Protein AF-A0A7W7P5T3-F1 (afdb_monomer)

Sequence (157 aa):
MTKDEVLAVHPARFEATPANIAIAQGVVQRLWNERQLERDQPVTKDRSGSCKFAALLARALFGGRIAGNSQHVYVKLGRRVIDLNEGQFDVESIGAERAHADLPRFVTNHEHRESLASCMSRVNAWLPVAIAELNEALVPARPRHRKATQPEAAVAP

Nearest PDB structures (foldseek):
  8snb-assembly1_6Q  TM=2.215E-01  e=6.085E+00  Strongylocentrotus purpuratus

pLDDT: mean 91.23, std 14.19, range [47.62, 98.81]

Foldseek 3Di:
DALCQQQDWFAAPDAPDPVLLVLLLVLLLVLLQVVCVVVVHHRDPFNPPCQLLSQVLCCHHHTAHWFFDPQHIFGDDPPDTRGSRPPGPSLVVCPDVRGRDGDSCHCNDDVNVVVSVVSVVSSVVSNVVSVVSSVVVVPPPDPPPDPPDDDDDDDDD

Secondary structure (DSSP, 8-state):
--HHHHHPPBPPSS---HHHHHHHHHHHHHHHHHHHHTTTPPP-SS-TT-HHHHHHHHHHHH-BEEEE-SS-EEEEETTEEE-TTTT-HHHHHH-HHHHT---HHHHTSHHHHHHHHHHHHHHHHHHHHHHHHHHHHHS----------PPPP----

Mean predicted aligned error: 6.8 Å

Radius of gyration: 20.46 Å; Cα contacts (8 Å, |Δi|>4): 212; chains: 1; bounding box: 41×61×63 Å

Structure (mmCIF, N/CA/C/O backbone):
data_AF-A0A7W7P5T3-F1
#
_entry.id   AF-A0A7W7P5T3-F1
#
loop_
_atom_site.group_PDB
_atom_site.id
_atom_site.type_symbol
_atom_site.label_atom_id
_atom_site.label_alt_id
_atom_site.label_comp_id
_atom_site.label_asym_id
_atom_site.label_entity_id
_atom_site.label_seq_id
_atom_site.pdbx_PDB_ins_code
_atom_site.Cartn_x
_atom_site.Cartn_y
_atom_site.Cartn_z
_atom_site.occupancy
_atom_site.B_iso_or_equiv
_atom_site.auth_seq_id
_atom_site.auth_comp_id
_atom_site.auth_asym_id
_atom_site.auth_atom_id
_atom_site.pdbx_PDB_model_num
ATOM 1 N N . MET A 1 1 ? 4.137 -14.490 -6.786 1.00 91.88 1 MET A N 1
ATOM 2 C CA . MET A 1 1 ? 2.864 -14.661 -6.067 1.00 91.88 1 MET A CA 1
ATOM 3 C C . MET A 1 1 ? 1.922 -15.513 -6.900 1.00 91.88 1 MET A C 1
ATOM 5 O O . MET A 1 1 ? 1.871 -15.348 -8.121 1.00 91.88 1 MET A O 1
ATOM 9 N N . THR A 1 2 ? 1.198 -16.436 -6.282 1.00 95.44 2 THR A N 1
ATOM 10 C CA . THR A 1 2 ? 0.153 -17.239 -6.931 1.00 95.44 2 THR A CA 1
ATOM 11 C C . THR A 1 2 ? -1.141 -16.428 -7.071 1.00 95.44 2 THR A C 1
ATOM 13 O O . THR A 1 2 ? -1.261 -15.327 -6.531 1.00 95.44 2 THR A O 1
ATOM 16 N N . LYS A 1 3 ? -2.110 -16.929 -7.849 1.00 94.88 3 LYS A N 1
ATOM 17 C CA . LYS A 1 3 ? -3.437 -16.291 -7.940 1.00 94.88 3 LYS A CA 1
ATOM 18 C C . LYS A 1 3 ? -4.142 -16.312 -6.585 1.00 94.88 3 LYS A C 1
ATOM 20 O O . LYS A 1 3 ? -4.685 -15.290 -6.172 1.00 94.88 3 LYS A O 1
ATOM 25 N N . ASP A 1 4 ? -4.054 -17.440 -5.889 1.00 95.44 4 ASP A N 1
ATOM 26 C CA . ASP A 1 4 ? -4.677 -17.635 -4.583 1.00 95.44 4 ASP A CA 1
ATOM 27 C C . ASP A 1 4 ? -4.081 -16.685 -3.542 1.00 95.44 4 ASP A C 1
ATOM 29 O O . ASP A 1 4 ? -4.826 -16.045 -2.812 1.00 95.44 4 ASP A O 1
ATOM 33 N N . GLU A 1 5 ? -2.760 -16.475 -3.545 1.00 94.75 5 GLU A N 1
ATOM 34 C CA . GLU A 1 5 ? -2.099 -15.505 -2.659 1.00 94.75 5 GLU A CA 1
ATOM 35 C C . GLU A 1 5 ? -2.541 -14.055 -2.893 1.00 94.75 5 GLU A C 1
ATOM 37 O O . GLU A 1 5 ? -2.503 -13.246 -1.968 1.00 94.75 5 GLU A O 1
ATOM 42 N N . VAL A 1 6 ? -2.908 -13.681 -4.123 1.00 94.44 6 VAL A N 1
ATOM 43 C CA . VAL A 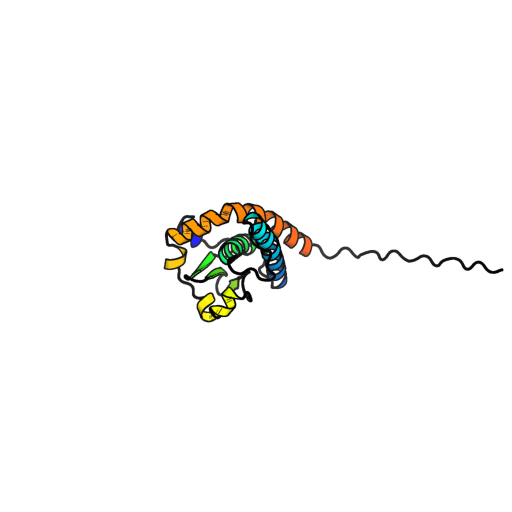1 6 ? -3.398 -12.324 -4.425 1.00 94.44 6 VAL A CA 1
ATOM 44 C C . VAL A 1 6 ? -4.849 -12.156 -3.982 1.00 94.44 6 VAL A C 1
ATOM 46 O O . VAL A 1 6 ? -5.200 -11.119 -3.415 1.00 94.44 6 VAL A O 1
ATOM 49 N N . LEU A 1 7 ? -5.683 -13.170 -4.231 1.00 94.19 7 LEU A N 1
ATOM 50 C CA . LEU A 1 7 ? -7.112 -13.144 -3.914 1.00 94.19 7 LEU A CA 1
ATOM 51 C C . LEU A 1 7 ? -7.417 -13.428 -2.439 1.00 94.19 7 LEU A C 1
ATOM 53 O O . LEU A 1 7 ? -8.500 -13.069 -1.972 1.00 94.19 7 LEU A O 1
ATOM 57 N N . ALA A 1 8 ? -6.483 -14.046 -1.715 1.00 96.56 8 ALA A N 1
ATOM 58 C CA . ALA A 1 8 ? -6.629 -14.360 -0.305 1.00 96.56 8 ALA A CA 1
ATOM 59 C C . ALA A 1 8 ? -6.923 -13.103 0.522 1.00 96.56 8 ALA A C 1
ATOM 61 O O . ALA A 1 8 ? -6.282 -12.058 0.379 1.00 96.56 8 ALA A O 1
ATOM 62 N N . VAL A 1 9 ? -7.893 -13.237 1.425 1.00 97.25 9 VAL A N 1
ATOM 63 C CA . VAL A 1 9 ? -8.170 -12.248 2.464 1.00 97.25 9 VAL A CA 1
ATOM 64 C C . VAL A 1 9 ? -7.281 -12.571 3.657 1.00 97.25 9 VAL A C 1
ATOM 66 O O . VAL A 1 9 ? -7.392 -13.641 4.248 1.00 97.25 9 VAL A O 1
ATOM 69 N N . HIS A 1 10 ? -6.397 -11.643 4.006 1.00 97.56 10 HIS A N 1
ATOM 70 C CA . HIS A 1 10 ? -5.496 -11.783 5.140 1.00 97.56 10 HIS A CA 1
ATOM 71 C C . HIS A 1 10 ? -6.123 -11.195 6.412 1.00 97.56 10 HIS A C 1
ATOM 73 O O . HIS A 1 10 ? -6.860 -10.206 6.331 1.00 97.56 10 HIS A O 1
ATOM 79 N N . PRO A 1 11 ? -5.834 -11.768 7.592 1.00 97.25 11 PRO A N 1
ATOM 80 C CA . PRO A 1 11 ? -6.235 -11.172 8.858 1.00 97.25 11 PRO A CA 1
ATOM 81 C C . PRO A 1 11 ? -5.460 -9.874 9.117 1.00 97.25 11 PRO A C 1
ATOM 83 O O . PRO A 1 11 ? -4.302 -9.731 8.718 1.00 97.25 11 PRO A O 1
ATOM 86 N N . ALA A 1 12 ? -6.105 -8.936 9.805 1.00 97.06 12 ALA A N 1
ATOM 87 C CA . ALA A 1 12 ? -5.480 -7.692 10.230 1.00 97.06 12 ALA A CA 1
ATOM 88 C C . ALA A 1 12 ? -4.545 -7.925 11.426 1.00 97.06 12 ALA A C 1
ATOM 90 O O . ALA A 1 12 ? -4.883 -8.680 12.337 1.00 97.06 12 ALA A O 1
ATOM 91 N N . ARG A 1 13 ? -3.388 -7.253 11.441 1.00 97.62 13 ARG A N 1
ATOM 92 C CA . ARG A 1 13 ? -2.515 -7.150 12.626 1.00 97.62 13 ARG A CA 1
ATOM 93 C C . ARG A 1 13 ? -2.859 -5.924 13.466 1.00 97.62 13 ARG A C 1
ATOM 95 O O . ARG A 1 13 ? -2.774 -5.974 14.685 1.00 97.62 13 ARG A O 1
ATOM 102 N N . PHE A 1 14 ? -3.263 -4.849 12.799 1.00 97.69 14 PHE A N 1
ATOM 103 C CA . PHE A 1 14 ? -3.712 -3.600 13.396 1.00 97.69 14 PHE A CA 1
ATOM 104 C C . PHE A 1 14 ? -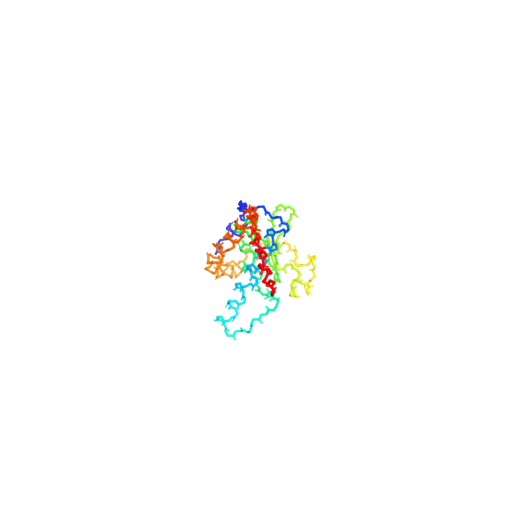5.073 -3.223 12.828 1.00 97.69 14 PHE A C 1
ATOM 106 O O . PHE A 1 14 ? -5.374 -3.500 11.666 1.00 97.69 14 PHE A O 1
ATOM 113 N N . GLU A 1 15 ? -5.889 -2.539 13.624 1.00 97.00 15 GLU A N 1
ATOM 114 C CA . GLU A 1 15 ? -7.092 -1.906 13.099 1.00 97.00 15 GLU A CA 1
ATOM 115 C C . GLU A 1 15 ? -6.705 -0.794 12.114 1.00 97.00 15 GLU A C 1
ATOM 117 O O . GLU A 1 15 ? -5.800 0.003 12.373 1.00 97.00 15 GLU A O 1
ATOM 122 N N . ALA A 1 16 ? -7.408 -0.709 10.987 1.00 96.62 16 ALA A N 1
ATOM 123 C CA . ALA A 1 16 ? -7.223 0.353 10.006 1.00 96.62 16 ALA A CA 1
ATOM 124 C C . ALA A 1 16 ? -7.861 1.671 10.484 1.00 96.62 16 ALA A C 1
ATOM 126 O O . ALA A 1 16 ? -8.770 2.190 9.848 1.00 96.62 16 ALA A O 1
ATOM 127 N N . THR A 1 17 ? -7.468 2.228 11.622 1.00 96.81 17 THR A N 1
ATOM 128 C CA . THR A 1 17 ? -7.954 3.558 12.030 1.00 96.81 17 THR A CA 1
ATOM 129 C C . THR A 1 17 ? -7.307 4.646 11.160 1.00 96.81 17 THR A C 1
ATOM 131 O O . THR A 1 17 ? -6.232 4.411 10.602 1.00 96.81 17 THR A O 1
ATOM 134 N N . PRO A 1 18 ? -7.903 5.848 11.029 1.00 96.44 18 PRO A N 1
ATOM 135 C CA . PRO A 1 18 ? -7.255 6.957 10.324 1.00 96.44 18 PRO A CA 1
ATOM 136 C C . PRO A 1 18 ? -5.850 7.273 10.860 1.00 96.44 18 PRO A C 1
ATOM 138 O O . PRO A 1 18 ? -4.941 7.525 10.077 1.00 96.44 18 PRO A O 1
ATOM 141 N N . ALA A 1 19 ? -5.648 7.181 12.180 1.00 96.94 19 ALA A N 1
ATOM 142 C CA . ALA A 1 19 ? -4.342 7.380 12.808 1.00 96.94 19 ALA A CA 1
ATOM 143 C C . ALA A 1 19 ? -3.320 6.314 12.376 1.00 96.94 19 ALA A C 1
ATOM 145 O O . ALA A 1 19 ? -2.212 6.652 11.966 1.00 96.94 19 ALA A O 1
ATOM 146 N N . ASN A 1 20 ? -3.704 5.034 12.391 1.00 98.00 20 ASN A N 1
ATOM 147 C CA . ASN A 1 20 ? -2.816 3.949 11.969 1.00 98.00 20 ASN A CA 1
ATOM 148 C C . ASN A 1 20 ? -2.503 4.011 10.468 1.00 98.00 20 ASN A C 1
ATOM 150 O O . ASN A 1 20 ? -1.376 3.737 10.057 1.00 98.00 20 ASN A O 1
ATOM 154 N N . ILE A 1 21 ? -3.481 4.405 9.647 1.00 98.25 21 ILE A N 1
ATOM 155 C CA . ILE A 1 21 ? -3.274 4.643 8.215 1.00 98.25 21 ILE A CA 1
ATOM 156 C C . ILE A 1 21 ? -2.276 5.783 8.010 1.00 98.25 21 ILE A C 1
ATOM 158 O O . ILE A 1 21 ? -1.335 5.608 7.243 1.00 98.25 21 ILE A O 1
ATOM 162 N N . ALA A 1 22 ? -2.427 6.904 8.719 1.00 97.69 22 ALA A N 1
ATOM 163 C CA . ALA A 1 22 ? -1.509 8.036 8.611 1.00 97.69 22 ALA A CA 1
ATOM 164 C C . ALA A 1 22 ? -0.069 7.661 9.007 1.00 97.69 22 ALA A C 1
ATOM 166 O O . ALA A 1 22 ? 0.876 8.043 8.317 1.00 97.69 22 ALA A O 1
ATOM 167 N N . ILE A 1 23 ? 0.107 6.852 10.059 1.00 98.25 23 ILE A N 1
ATOM 168 C CA . ILE A 1 23 ? 1.422 6.306 10.440 1.00 98.25 23 ILE A CA 1
ATOM 169 C C . ILE A 1 23 ? 1.992 5.459 9.298 1.00 98.25 23 ILE A C 1
ATOM 171 O O . ILE A 1 23 ? 3.102 5.710 8.833 1.00 98.25 23 ILE A O 1
ATOM 175 N N . ALA A 1 24 ? 1.218 4.502 8.778 1.00 98.44 24 ALA A N 1
ATOM 176 C CA . ALA A 1 24 ? 1.668 3.650 7.681 1.00 98.44 24 ALA A CA 1
ATOM 177 C C . ALA A 1 24 ? 1.987 4.448 6.400 1.00 98.44 24 ALA A C 1
ATOM 179 O O . ALA A 1 24 ? 2.949 4.125 5.707 1.00 98.44 24 ALA A O 1
ATOM 180 N N . GLN A 1 25 ? 1.235 5.510 6.096 1.00 98.38 25 GLN A N 1
ATOM 181 C CA . GLN A 1 25 ? 1.533 6.434 4.996 1.00 98.38 25 GLN A CA 1
ATOM 182 C C . GLN A 1 25 ? 2.868 7.159 5.210 1.00 98.38 25 GLN A C 1
ATOM 184 O O . GLN A 1 25 ? 3.664 7.244 4.274 1.00 98.38 25 GLN A O 1
ATOM 189 N N . GLY A 1 26 ? 3.144 7.629 6.431 1.00 97.69 26 GLY A N 1
ATOM 190 C CA . GLY A 1 26 ? 4.430 8.227 6.797 1.00 97.69 26 GLY A CA 1
ATOM 191 C C . GLY A 1 26 ? 5.598 7.253 6.627 1.00 97.69 26 GLY A C 1
ATOM 192 O O . GLY A 1 26 ? 6.619 7.606 6.030 1.00 97.69 26 GLY A O 1
ATOM 193 N N . VAL A 1 27 ? 5.414 5.999 7.053 1.00 98.19 27 VAL A N 1
ATOM 194 C CA . VAL A 1 27 ? 6.392 4.921 6.850 1.00 98.19 27 VAL A CA 1
ATOM 195 C C . VAL A 1 27 ? 6.647 4.687 5.361 1.00 98.19 27 VAL A C 1
ATOM 197 O O . VAL A 1 27 ? 7.801 4.691 4.933 1.00 98.19 27 VAL A O 1
ATOM 200 N N . VAL A 1 28 ? 5.593 4.531 4.548 1.00 98.25 28 VAL A N 1
ATOM 201 C CA . VAL A 1 28 ? 5.733 4.353 3.092 1.00 98.25 28 VAL A CA 1
ATOM 202 C C . VAL A 1 28 ? 6.457 5.543 2.473 1.00 98.25 28 VAL A C 1
ATOM 204 O O . VAL A 1 28 ? 7.360 5.329 1.677 1.00 98.25 28 VAL A O 1
ATOM 207 N N . GLN A 1 29 ? 6.119 6.781 2.844 1.00 97.88 29 GLN A N 1
ATOM 208 C CA . GLN A 1 29 ? 6.775 7.974 2.302 1.00 97.88 29 GLN A CA 1
ATOM 209 C C . GLN A 1 29 ? 8.285 7.963 2.562 1.00 97.88 29 GLN A C 1
ATOM 211 O O . GLN A 1 29 ? 9.079 8.196 1.648 1.00 97.88 29 GLN A O 1
ATOM 216 N N . ARG A 1 30 ? 8.684 7.689 3.808 1.00 97.75 30 ARG A N 1
ATOM 217 C CA . ARG A 1 30 ? 10.093 7.658 4.205 1.00 97.75 30 ARG A CA 1
ATOM 218 C C . ARG A 1 30 ? 10.851 6.548 3.480 1.00 97.75 30 ARG A C 1
ATOM 220 O O . ARG A 1 30 ? 11.859 6.819 2.835 1.00 97.75 30 ARG A O 1
ATOM 227 N N . LEU A 1 31 ? 10.331 5.323 3.522 1.00 98.12 31 LEU A N 1
ATOM 228 C CA . LEU A 1 31 ? 10.995 4.157 2.938 1.00 98.12 31 LEU A CA 1
ATOM 229 C C . LEU A 1 31 ? 10.957 4.158 1.401 1.00 98.12 31 LEU A C 1
ATOM 231 O O . LEU A 1 31 ? 11.861 3.632 0.750 1.00 98.12 31 LEU A O 1
ATOM 235 N N . TRP A 1 32 ? 9.949 4.788 0.795 1.00 97.75 32 TRP A N 1
ATOM 236 C CA . TRP A 1 32 ? 9.925 5.034 -0.644 1.00 97.75 32 TRP A CA 1
ATOM 237 C C . TRP A 1 32 ? 11.024 6.006 -1.055 1.00 97.75 32 TRP A C 1
ATOM 239 O O . TRP A 1 32 ? 11.745 5.721 -2.004 1.00 97.75 32 TRP A O 1
ATOM 249 N N . ASN A 1 33 ? 11.228 7.092 -0.309 1.00 97.62 33 ASN A N 1
ATOM 250 C CA . ASN A 1 33 ? 12.329 8.020 -0.567 1.00 97.62 33 ASN A CA 1
ATOM 251 C C . ASN A 1 33 ? 13.704 7.351 -0.426 1.00 97.62 33 ASN A C 1
ATOM 253 O O . ASN A 1 33 ? 14.574 7.582 -1.264 1.00 97.62 33 ASN A O 1
ATOM 257 N N . GLU A 1 34 ? 13.888 6.463 0.553 1.00 97.25 34 GLU A N 1
ATOM 258 C CA . GLU A 1 34 ? 15.095 5.625 0.637 1.00 97.25 34 GLU A CA 1
ATOM 259 C C . GLU A 1 34 ? 15.262 4.774 -0.635 1.00 97.25 34 GLU A C 1
ATOM 261 O O . GLU A 1 34 ? 16.337 4.737 -1.234 1.00 97.25 34 GLU A O 1
ATOM 266 N N . ARG A 1 35 ? 14.178 4.158 -1.125 1.00 95.88 35 ARG A N 1
ATOM 267 C CA . ARG A 1 35 ? 14.204 3.364 -2.361 1.00 95.88 35 ARG A CA 1
ATOM 268 C C . ARG A 1 35 ? 14.487 4.195 -3.616 1.00 95.88 35 ARG A C 1
ATOM 270 O O . ARG A 1 35 ? 15.087 3.671 -4.553 1.00 95.88 35 ARG A O 1
ATOM 277 N N . GLN A 1 36 ? 14.048 5.448 -3.660 1.00 96.38 36 GLN A N 1
ATOM 278 C CA . GLN A 1 36 ? 14.354 6.363 -4.758 1.00 96.38 36 GLN A CA 1
ATOM 279 C C . GLN A 1 36 ? 15.855 6.659 -4.805 1.00 96.38 36 GLN A C 1
ATOM 281 O O . GLN A 1 36 ? 16.463 6.519 -5.865 1.00 96.38 36 GLN A O 1
ATOM 286 N N . LEU A 1 37 ? 16.470 6.937 -3.653 1.00 96.94 37 LEU A N 1
ATOM 287 C CA . LEU A 1 37 ? 17.913 7.166 -3.553 1.00 96.94 37 LEU A CA 1
ATOM 288 C C . LEU A 1 37 ? 18.734 5.946 -3.991 1.00 96.94 37 LEU A C 1
ATOM 290 O O . LEU A 1 37 ? 19.696 6.097 -4.732 1.00 96.94 37 LEU A O 1
ATOM 294 N N . GLU A 1 38 ? 18.321 4.729 -3.626 1.00 96.00 38 GLU A N 1
ATOM 295 C CA . GLU A 1 38 ? 18.962 3.486 -4.100 1.00 96.00 38 GLU A CA 1
ATOM 296 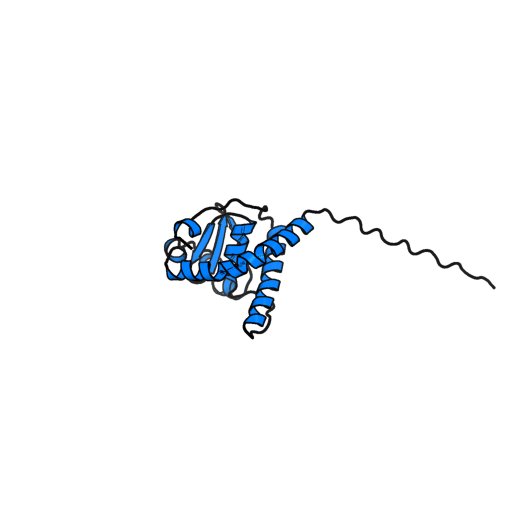C C . GLU A 1 38 ? 18.911 3.287 -5.627 1.00 96.00 38 GLU A C 1
ATOM 298 O O . GLU A 1 38 ? 19.557 2.384 -6.157 1.00 96.00 38 GLU A O 1
ATOM 303 N N . ARG A 1 39 ? 18.063 4.045 -6.327 1.00 94.44 39 ARG A N 1
ATOM 304 C CA . ARG A 1 39 ? 17.879 3.996 -7.784 1.00 94.44 39 ARG A CA 1
ATOM 305 C C . ARG A 1 39 ? 18.439 5.242 -8.469 1.00 94.44 39 ARG A C 1
ATOM 307 O O . ARG A 1 39 ? 18.063 5.501 -9.611 1.00 94.44 39 ARG A O 1
ATOM 314 N N . ASP A 1 40 ? 19.240 6.028 -7.751 1.00 97.00 40 ASP A N 1
ATOM 315 C CA . ASP A 1 40 ? 19.768 7.318 -8.198 1.00 97.00 40 ASP A CA 1
ATOM 316 C C . ASP A 1 40 ? 18.658 8.299 -8.625 1.00 97.00 40 ASP A C 1
ATOM 318 O O . ASP A 1 40 ? 18.826 9.127 -9.520 1.00 97.00 40 ASP A O 1
ATOM 322 N N . GLN A 1 41 ? 17.487 8.196 -7.987 1.00 95.62 41 GLN A N 1
ATOM 323 C CA . GLN A 1 41 ? 16.354 9.094 -8.192 1.00 95.62 41 GLN A CA 1
ATOM 324 C C . GLN A 1 41 ? 16.254 10.103 -7.041 1.00 95.62 41 GLN A C 1
ATOM 326 O O . GLN A 1 41 ? 16.571 9.774 -5.894 1.00 95.62 41 GLN A O 1
ATOM 331 N N . PRO A 1 42 ? 15.787 11.335 -7.309 1.00 93.38 42 PRO A N 1
ATOM 332 C CA . PRO A 1 42 ? 15.586 12.324 -6.260 1.00 93.38 42 PRO A CA 1
ATOM 333 C C . PRO A 1 42 ? 14.478 11.889 -5.294 1.00 93.38 42 PRO A C 1
ATOM 335 O O . PRO A 1 42 ? 13.495 11.257 -5.689 1.00 93.38 42 PRO A O 1
ATOM 338 N N . VAL A 1 43 ? 14.617 12.285 -4.027 1.00 94.31 43 VAL A N 1
ATOM 339 C CA . VAL A 1 43 ? 13.531 12.182 -3.043 1.00 94.31 43 VAL A CA 1
ATOM 340 C C . VAL A 1 43 ? 12.371 13.093 -3.428 1.00 94.31 43 VAL A C 1
ATOM 342 O O . VAL A 1 43 ? 12.564 14.187 -3.965 1.00 94.31 43 VAL A O 1
ATOM 345 N N . THR A 1 44 ? 11.157 12.665 -3.112 1.00 90.75 44 THR A N 1
ATOM 346 C CA . THR A 1 44 ? 9.929 13.381 -3.452 1.00 90.75 44 THR A CA 1
ATOM 347 C C . THR A 1 44 ? 9.094 13.638 -2.202 1.00 90.75 44 THR A C 1
ATOM 349 O O . THR A 1 44 ? 9.156 12.909 -1.211 1.00 90.75 44 THR A O 1
ATOM 352 N N . LYS A 1 45 ? 8.311 14.723 -2.225 1.00 89.94 45 LYS A N 1
ATOM 353 C CA . LYS A 1 45 ? 7.266 14.968 -1.210 1.00 89.94 45 LYS A CA 1
ATOM 354 C C . LYS A 1 45 ? 6.029 14.093 -1.418 1.00 89.94 45 LYS A C 1
ATOM 356 O O . LYS A 1 45 ? 5.217 13.956 -0.515 1.00 89.94 45 LYS A O 1
ATOM 361 N N . ASP A 1 46 ? 5.907 13.556 -2.621 1.00 89.31 46 ASP A N 1
ATOM 362 C CA . ASP A 1 46 ? 4.847 12.679 -3.085 1.00 89.31 46 ASP A CA 1
ATOM 363 C C . ASP A 1 46 ? 5.379 11.233 -3.140 1.00 89.31 46 ASP A C 1
ATOM 365 O O . ASP A 1 46 ? 6.592 11.015 -3.191 1.00 89.31 46 ASP A O 1
ATOM 369 N N . ARG A 1 47 ? 4.501 10.233 -3.078 1.00 94.19 47 ARG A N 1
ATOM 370 C CA . ARG A 1 47 ? 4.859 8.803 -3.160 1.00 94.19 47 ARG A CA 1
ATOM 371 C C . ARG A 1 47 ? 4.254 8.122 -4.388 1.00 94.19 47 ARG A C 1
ATOM 373 O O . ARG A 1 47 ? 3.989 6.919 -4.341 1.00 94.19 47 ARG A O 1
ATOM 380 N N . SER A 1 48 ? 4.058 8.856 -5.482 1.00 95.19 48 SER A N 1
ATOM 381 C CA . SER A 1 48 ? 3.611 8.311 -6.767 1.00 95.19 48 SER A CA 1
ATOM 382 C C . SER A 1 48 ? 4.477 7.129 -7.195 1.00 95.19 48 SER A C 1
ATOM 384 O O . SER A 1 48 ? 5.692 7.092 -6.974 1.00 95.19 48 SER A O 1
ATOM 386 N N . GLY A 1 49 ? 3.836 6.126 -7.787 1.0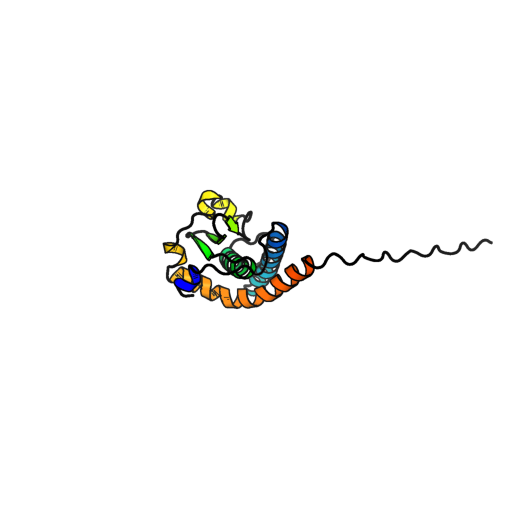0 95.06 49 GLY A N 1
ATOM 387 C CA . GLY A 1 49 ? 4.473 4.884 -8.220 1.00 95.06 49 GLY A CA 1
ATOM 388 C C . GLY A 1 49 ? 4.755 3.870 -7.104 1.00 95.06 49 GLY A C 1
ATOM 389 O O . GLY A 1 49 ? 5.153 2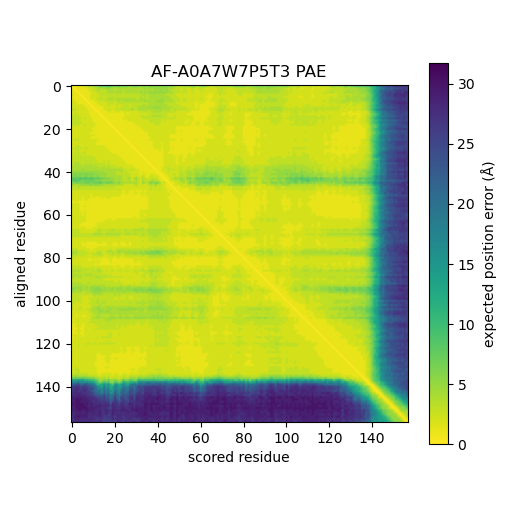.742 -7.405 1.00 95.06 49 GLY A O 1
ATOM 390 N N . SER A 1 50 ? 4.512 4.202 -5.830 1.00 97.44 50 SER A N 1
ATOM 391 C CA . SER A 1 50 ? 4.701 3.260 -4.714 1.00 97.44 50 SER A CA 1
ATOM 392 C C . SER A 1 50 ? 3.518 2.310 -4.478 1.00 97.44 50 SER A C 1
ATOM 394 O O . SER A 1 50 ? 3.625 1.420 -3.632 1.00 97.44 50 SER A O 1
ATOM 396 N N . CYS A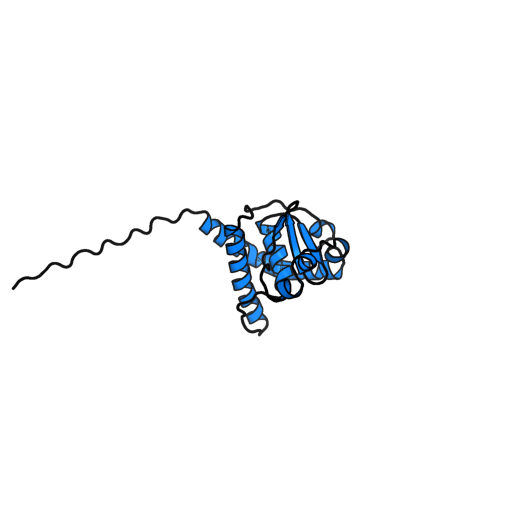 1 51 ? 2.424 2.432 -5.244 1.00 97.56 51 CYS A N 1
ATOM 397 C CA . CYS A 1 51 ? 1.141 1.755 -5.003 1.00 97.56 51 CYS A CA 1
ATOM 398 C C . CYS A 1 51 ? 1.260 0.246 -4.727 1.00 97.56 51 CYS A C 1
ATOM 400 O O . CYS A 1 51 ? 0.640 -0.264 -3.799 1.00 97.56 51 CYS A O 1
ATOM 402 N N . LYS A 1 52 ? 2.121 -0.482 -5.450 1.00 98.19 52 LYS A N 1
ATOM 403 C CA . LYS A 1 52 ? 2.353 -1.922 -5.213 1.00 98.19 52 LYS A CA 1
ATOM 404 C C . LYS A 1 52 ? 2.969 -2.196 -3.843 1.00 98.19 52 LYS A C 1
ATOM 406 O O . LYS A 1 52 ? 2.500 -3.078 -3.128 1.00 98.19 52 LYS A O 1
ATOM 411 N N . PHE A 1 53 ? 3.994 -1.437 -3.462 1.00 98.62 53 PHE A N 1
ATOM 412 C CA . PHE A 1 53 ? 4.632 -1.571 -2.152 1.00 98.62 53 PHE A CA 1
ATOM 413 C C . PHE A 1 53 ? 3.659 -1.191 -1.034 1.00 98.62 53 PHE A C 1
ATOM 415 O O . PHE A 1 53 ? 3.521 -1.925 -0.057 1.00 98.62 53 PHE A O 1
ATOM 422 N N . ALA A 1 54 ? 2.944 -0.085 -1.223 1.00 98.56 54 ALA A N 1
ATOM 423 C CA . ALA A 1 54 ? 1.920 0.407 -0.319 1.00 98.56 54 ALA A CA 1
ATOM 424 C C . ALA A 1 54 ? 0.783 -0.597 -0.104 1.00 98.56 54 ALA A C 1
ATOM 426 O O . ALA A 1 54 ? 0.462 -0.902 1.039 1.00 98.56 54 ALA A O 1
ATOM 427 N N . ALA A 1 55 ? 0.206 -1.164 -1.166 1.00 98.62 55 ALA A N 1
ATOM 428 C CA . ALA A 1 55 ? -0.880 -2.137 -1.064 1.00 98.62 55 ALA A CA 1
ATOM 429 C C . ALA A 1 55 ? -0.427 -3.436 -0.380 1.00 98.62 55 ALA A C 1
ATOM 431 O O . ALA A 1 55 ? -1.136 -3.977 0.469 1.00 98.62 55 ALA A O 1
ATOM 432 N N . LEU A 1 56 ? 0.774 -3.929 -0.698 1.00 98.75 56 LEU A N 1
ATOM 433 C CA . LEU A 1 56 ? 1.330 -5.120 -0.053 1.00 98.75 56 LEU A CA 1
ATOM 434 C C . LEU A 1 56 ? 1.598 -4.886 1.440 1.00 98.75 56 LEU A C 1
ATOM 436 O O . LEU A 1 56 ? 1.243 -5.738 2.258 1.00 98.75 56 LEU A O 1
ATOM 440 N N . LEU A 1 57 ? 2.166 -3.730 1.799 1.00 98.81 57 LEU A N 1
ATOM 441 C CA . LEU A 1 57 ? 2.394 -3.350 3.193 1.00 98.81 57 LEU A CA 1
ATOM 442 C C . LEU A 1 57 ? 1.067 -3.150 3.940 1.00 98.81 57 LEU A C 1
ATOM 444 O O . LEU A 1 57 ? 0.882 -3.708 5.019 1.00 98.81 57 LEU A O 1
ATOM 448 N N . ALA A 1 58 ? 0.113 -2.433 3.343 1.00 98.75 58 ALA A N 1
ATOM 449 C CA . ALA A 1 58 ? -1.219 -2.219 3.898 1.00 98.75 58 ALA A CA 1
ATOM 450 C C . ALA A 1 58 ? -1.932 -3.541 4.177 1.00 98.75 58 ALA A C 1
ATOM 452 O O . ALA A 1 58 ? -2.505 -3.709 5.247 1.00 98.75 58 ALA A O 1
ATOM 453 N N . ARG A 1 59 ? -1.848 -4.512 3.260 1.00 98.69 59 ARG A N 1
ATOM 454 C CA . ARG A 1 59 ? -2.454 -5.834 3.449 1.00 98.69 59 ARG A CA 1
ATOM 455 C C . ARG A 1 59 ? -1.813 -6.580 4.614 1.00 98.69 59 ARG A C 1
ATOM 457 O O . ARG A 1 59 ? -2.511 -7.225 5.389 1.00 98.69 59 ARG A O 1
ATOM 464 N N . ALA A 1 60 ? -0.490 -6.496 4.743 1.00 98.62 60 ALA A N 1
ATOM 465 C CA . ALA A 1 60 ? 0.242 -7.141 5.830 1.00 98.62 60 ALA A CA 1
ATOM 466 C C . ALA A 1 60 ? -0.065 -6.524 7.209 1.00 98.62 60 ALA A C 1
ATOM 468 O O . ALA A 1 60 ? -0.005 -7.231 8.215 1.00 98.62 60 ALA A O 1
ATOM 469 N N . LEU A 1 61 ? -0.395 -5.230 7.259 1.00 98.69 61 LEU A N 1
ATOM 470 C CA . LEU A 1 61 ? -0.726 -4.508 8.491 1.00 98.69 61 LEU A CA 1
ATOM 471 C C . LEU A 1 61 ? -2.211 -4.611 8.853 1.00 98.69 61 LEU A C 1
ATOM 473 O O . LEU A 1 61 ? -2.555 -4.929 9.988 1.00 98.69 61 LEU A O 1
ATOM 477 N N . PHE A 1 62 ? -3.090 -4.366 7.888 1.00 98.62 62 PHE A N 1
ATOM 478 C CA . PHE A 1 62 ? -4.516 -4.125 8.107 1.00 98.62 62 PHE A CA 1
ATOM 479 C C . PHE A 1 62 ? -5.420 -5.240 7.573 1.00 98.62 62 PHE A C 1
ATOM 481 O O . PHE A 1 62 ? -6.641 -5.163 7.704 1.00 98.62 62 PHE A O 1
ATOM 488 N N . GLY A 1 63 ? -4.838 -6.289 6.989 1.00 98.31 63 GLY A N 1
ATOM 489 C CA . GLY A 1 63 ? -5.575 -7.416 6.432 1.00 98.31 63 GLY A CA 1
ATOM 490 C C . GLY A 1 63 ? -6.251 -7.084 5.104 1.00 98.31 63 GLY A C 1
ATOM 491 O O . GLY A 1 63 ? -5.859 -6.161 4.395 1.00 98.31 63 GLY A O 1
ATOM 492 N N . GLY A 1 64 ? -7.270 -7.861 4.745 1.00 98.12 64 GLY A N 1
ATOM 493 C CA . GLY A 1 64 ? -7.962 -7.725 3.465 1.00 98.12 64 GLY A CA 1
ATOM 494 C C . GLY A 1 64 ? -7.226 -8.419 2.320 1.00 98.12 64 GLY A C 1
ATOM 495 O O . GLY A 1 64 ? -6.308 -9.214 2.528 1.00 98.12 64 GLY A O 1
ATOM 496 N N . ARG A 1 65 ? -7.653 -8.139 1.090 1.00 97.94 65 ARG A N 1
ATOM 497 C CA . ARG A 1 65 ? -7.026 -8.671 -0.130 1.00 97.94 65 ARG A CA 1
ATOM 498 C C . ARG A 1 65 ? -6.508 -7.552 -1.019 1.00 97.94 65 ARG A C 1
ATOM 500 O O . ARG A 1 65 ? -6.997 -6.425 -0.936 1.00 97.94 65 ARG A O 1
ATOM 507 N N . ILE A 1 66 ? -5.579 -7.883 -1.913 1.00 98.25 66 ILE A N 1
ATOM 508 C CA . ILE A 1 66 ? -5.175 -6.951 -2.969 1.00 98.25 66 ILE A CA 1
ATOM 509 C C . ILE A 1 66 ? -6.348 -6.769 -3.943 1.00 98.25 66 ILE A C 1
ATOM 511 O O . ILE A 1 66 ? -7.061 -7.716 -4.296 1.00 98.25 66 ILE A O 1
ATOM 515 N N . ALA A 1 67 ? -6.565 -5.526 -4.348 1.00 98.06 67 ALA A N 1
ATOM 516 C CA . ALA A 1 67 ? -7.530 -5.115 -5.352 1.00 98.06 67 ALA A CA 1
ATOM 517 C C . ALA A 1 67 ? -6.904 -4.017 -6.217 1.00 98.06 67 ALA A C 1
ATOM 519 O O . ALA A 1 67 ? -5.888 -3.425 -5.848 1.00 98.06 67 ALA A O 1
ATOM 520 N N . GLY A 1 68 ? -7.479 -3.768 -7.387 1.00 96.88 68 GLY A N 1
ATOM 521 C CA . GLY A 1 68 ? -6.959 -2.745 -8.282 1.00 96.88 68 GLY A CA 1
ATOM 522 C C . GLY A 1 68 ? -7.261 -2.993 -9.745 1.00 96.88 68 GLY A C 1
ATOM 523 O O . GLY A 1 68 ? -8.014 -3.898 -10.116 1.00 96.88 68 GLY A O 1
ATOM 524 N N . ASN A 1 69 ? -6.622 -2.175 -10.565 1.00 96.31 69 ASN A N 1
ATOM 525 C CA . ASN A 1 69 ? -6.742 -2.116 -12.013 1.00 96.31 69 ASN A CA 1
ATOM 526 C C . ASN A 1 69 ? -5.374 -1.782 -12.634 1.00 96.31 69 ASN A C 1
ATOM 528 O O . ASN A 1 69 ? -4.354 -1.765 -11.946 1.00 96.31 69 ASN A O 1
ATOM 532 N N . SER A 1 70 ? -5.351 -1.516 -13.943 1.00 94.56 70 SER A N 1
ATOM 533 C CA . SER A 1 70 ? -4.123 -1.243 -14.698 1.00 94.56 70 SER A CA 1
ATOM 534 C C . SER A 1 70 ? -3.328 -0.027 -14.245 1.00 94.56 70 SER A C 1
ATOM 536 O O . SER A 1 70 ? -2.148 0.063 -14.570 1.00 94.56 70 SER A O 1
ATOM 538 N N . GLN A 1 71 ? -3.951 0.892 -13.517 1.00 96.19 71 GLN A N 1
ATOM 539 C CA . GLN A 1 71 ? -3.347 2.156 -13.119 1.00 96.19 71 GLN A CA 1
ATOM 540 C C . GLN A 1 71 ? -2.995 2.178 -11.630 1.00 96.19 71 GLN A C 1
ATOM 542 O O . GLN A 1 71 ? -1.998 2.789 -11.258 1.00 96.19 71 GLN A O 1
ATOM 547 N N . HIS A 1 72 ? -3.770 1.490 -10.786 1.00 97.69 72 HIS A N 1
ATOM 548 C CA . HIS A 1 72 ? -3.605 1.560 -9.336 1.00 97.69 72 HIS A CA 1
ATOM 549 C C . HIS A 1 72 ? -3.922 0.247 -8.620 1.00 97.69 72 HIS A C 1
ATOM 551 O O . HIS A 1 72 ? -4.791 -0.520 -9.041 1.00 97.69 72 HIS A O 1
ATOM 557 N N . VAL A 1 73 ? -3.227 0.005 -7.508 1.00 97.75 73 VAL A N 1
ATOM 558 C CA . VAL A 1 73 ? -3.477 -1.125 -6.608 1.00 97.75 73 VAL A CA 1
ATOM 559 C C . VAL A 1 73 ? -3.599 -0.659 -5.169 1.00 97.75 73 VAL A C 1
ATOM 561 O O . VAL A 1 73 ? -2.862 0.209 -4.711 1.00 97.75 73 VAL A O 1
ATOM 564 N N . TYR A 1 74 ? -4.525 -1.282 -4.454 1.00 98.38 74 TYR A N 1
ATOM 565 C CA . TYR A 1 74 ? -4.915 -0.939 -3.094 1.00 98.38 74 TYR A CA 1
ATOM 566 C C . TYR A 1 74 ? -5.381 -2.203 -2.353 1.00 98.38 74 TYR A C 1
ATOM 568 O O . TYR A 1 74 ? -5.315 -3.323 -2.875 1.00 98.38 74 TYR A O 1
ATOM 576 N N . VAL A 1 75 ? -5.856 -2.046 -1.118 1.00 98.62 75 VAL A N 1
ATOM 577 C CA . VAL A 1 75 ? -6.400 -3.145 -0.315 1.00 98.62 75 VAL A CA 1
ATOM 578 C C . VAL A 1 75 ? -7.902 -3.005 -0.133 1.00 98.62 75 VAL A C 1
ATOM 580 O O . VAL A 1 75 ? -8.412 -1.942 0.212 1.00 98.62 75 VAL A O 1
ATOM 583 N N . LYS A 1 76 ? -8.619 -4.114 -0.311 1.00 98.06 76 LYS A N 1
ATOM 584 C CA . LYS A 1 76 ? -10.053 -4.211 -0.036 1.00 98.06 76 LYS A CA 1
ATOM 585 C C . LYS A 1 76 ? -10.296 -5.057 1.210 1.00 98.06 76 LYS A C 1
ATOM 587 O O . LYS A 1 76 ? -9.936 -6.236 1.245 1.00 98.06 76 LYS A O 1
ATOM 592 N N . LEU A 1 77 ? -10.939 -4.459 2.212 1.00 96.62 77 LEU A N 1
ATOM 593 C CA . LEU A 1 77 ? -11.348 -5.095 3.466 1.00 96.62 77 LEU A CA 1
ATOM 594 C C . LEU A 1 77 ? -12.878 -5.030 3.580 1.00 96.62 77 LEU A C 1
ATOM 596 O O . LEU A 1 77 ? -13.456 -4.024 3.993 1.00 96.62 77 LEU A O 1
ATOM 600 N N . GLY A 1 78 ? -13.559 -6.091 3.144 1.00 93.12 78 GLY A N 1
ATOM 601 C CA . GLY A 1 78 ? -15.017 -6.076 2.997 1.00 93.12 78 GLY A CA 1
ATOM 602 C C . GLY A 1 78 ? -15.464 -5.015 1.982 1.00 93.12 78 GLY A C 1
ATOM 603 O O . GLY A 1 78 ? -15.101 -5.083 0.807 1.00 93.12 78 GLY A O 1
ATOM 604 N N . ARG A 1 79 ? -16.255 -4.032 2.433 1.00 93.31 79 ARG A N 1
ATOM 605 C CA . ARG A 1 79 ? -16.688 -2.875 1.620 1.00 93.31 79 ARG A CA 1
ATOM 606 C C . ARG A 1 79 ? -15.727 -1.688 1.683 1.00 93.31 79 ARG A C 1
ATOM 608 O O . ARG A 1 79 ? -15.924 -0.715 0.966 1.00 93.31 79 ARG A O 1
ATOM 615 N N . ARG A 1 80 ? -14.719 -1.751 2.550 1.00 95.44 80 ARG A N 1
ATOM 616 C CA . ARG A 1 80 ? -13.796 -0.652 2.792 1.00 95.44 80 ARG A CA 1
ATOM 617 C C . ARG A 1 80 ? -12.577 -0.747 1.878 1.00 95.44 80 ARG A C 1
ATOM 619 O O . ARG A 1 80 ? -12.031 -1.833 1.675 1.00 95.44 80 ARG A O 1
ATOM 626 N N . VAL A 1 81 ? -12.142 0.407 1.383 1.00 97.56 81 VAL A N 1
ATOM 627 C CA . VAL A 1 81 ? -10.858 0.599 0.704 1.00 97.56 81 VAL A CA 1
ATOM 628 C C . VAL A 1 81 ? -9.821 1.053 1.729 1.00 97.56 81 VAL A C 1
ATOM 630 O O . VAL A 1 81 ? -10.103 1.887 2.590 1.00 97.56 81 VAL A O 1
ATOM 633 N N . ILE A 1 82 ? -8.633 0.463 1.658 1.00 98.38 82 ILE A N 1
ATOM 634 C CA . ILE A 1 82 ? -7.440 0.896 2.378 1.00 98.38 82 ILE A CA 1
ATOM 635 C C . ILE A 1 82 ? -6.385 1.187 1.318 1.00 98.38 82 ILE A C 1
ATOM 637 O O . ILE A 1 82 ? -5.912 0.280 0.629 1.00 98.38 82 ILE A O 1
ATOM 641 N N . ASP A 1 83 ? -6.034 2.458 1.191 1.00 98.19 83 ASP A N 1
ATOM 642 C CA . ASP A 1 83 ? -5.122 2.941 0.169 1.00 98.19 83 ASP A CA 1
ATOM 643 C C . ASP A 1 83 ? -4.095 3.881 0.800 1.00 98.19 83 ASP A C 1
ATOM 645 O O . ASP A 1 83 ? -4.390 5.019 1.164 1.00 98.19 83 ASP A O 1
ATOM 649 N N . LEU A 1 84 ? -2.862 3.397 0.959 1.00 98.31 84 LEU A N 1
ATOM 650 C CA . LEU A 1 84 ? -1.796 4.243 1.493 1.00 98.31 84 LEU A CA 1
ATOM 651 C C . LEU A 1 84 ? -1.317 5.265 0.458 1.00 98.31 84 LEU A C 1
ATOM 653 O O . LEU A 1 84 ? -0.593 6.172 0.835 1.00 98.31 84 LEU A O 1
ATOM 657 N N . ASN A 1 85 ? -1.734 5.186 -0.803 1.00 97.25 85 ASN A N 1
ATOM 658 C CA . ASN A 1 85 ? -1.447 6.172 -1.845 1.00 97.25 85 ASN A CA 1
ATOM 659 C C . ASN A 1 85 ? -2.631 7.109 -2.121 1.00 97.25 85 ASN A C 1
ATOM 661 O O . ASN A 1 85 ? -2.558 7.918 -3.042 1.00 97.25 85 ASN A O 1
ATOM 665 N N . GLU A 1 86 ? -3.691 7.061 -1.315 1.00 95.38 86 GLU A N 1
ATOM 666 C CA . GLU A 1 86 ? -4.760 8.051 -1.408 1.00 95.38 86 GLU A CA 1
ATOM 667 C C . GLU A 1 86 ? -4.194 9.477 -1.242 1.00 95.38 86 GLU A C 1
ATOM 669 O O . GLU A 1 86 ? -3.307 9.722 -0.413 1.00 95.38 86 GLU A O 1
ATOM 674 N N . GLY A 1 87 ? -4.670 10.401 -2.083 1.00 93.25 87 GLY A N 1
ATOM 675 C CA . GLY A 1 87 ? -4.211 11.793 -2.128 1.00 93.25 87 GLY A CA 1
ATOM 676 C C . GLY A 1 87 ? -2.814 11.999 -2.726 1.00 93.25 87 GLY A C 1
ATOM 677 O O . GLY A 1 87 ? -2.196 13.031 -2.482 1.00 93.25 87 GLY A O 1
ATOM 678 N N . GLN A 1 88 ? -2.250 11.002 -3.418 1.00 95.94 88 GLN A N 1
ATOM 679 C CA . GLN A 1 88 ? -1.030 11.183 -4.217 1.00 95.94 88 GLN A CA 1
ATOM 680 C C . GLN A 1 88 ? -1.365 11.605 -5.640 1.00 95.94 88 GLN A C 1
ATOM 682 O O . GLN A 1 88 ? -2.422 11.246 -6.160 1.00 95.94 88 GLN A O 1
ATOM 687 N N . PHE A 1 89 ? -0.458 12.349 -6.273 1.00 95.06 89 PHE A N 1
ATOM 688 C CA . PHE A 1 89 ? -0.728 12.990 -7.559 1.00 95.06 89 PHE A CA 1
ATOM 689 C C . PHE A 1 89 ? -1.131 11.989 -8.654 1.00 95.06 89 PHE A C 1
ATOM 691 O O . PHE A 1 89 ? -2.065 12.247 -9.418 1.00 95.06 89 PHE A O 1
ATOM 698 N N . ASP A 1 90 ? -0.454 10.839 -8.734 1.00 94.44 90 ASP A N 1
ATOM 699 C CA . ASP A 1 90 ? -0.765 9.787 -9.706 1.00 94.44 90 ASP A CA 1
ATOM 700 C C . ASP A 1 90 ? -2.151 9.166 -9.483 1.00 94.44 90 ASP A C 1
ATOM 702 O O . ASP A 1 90 ? -2.878 8.930 -10.447 1.00 94.44 90 ASP A O 1
ATOM 706 N N . VAL A 1 91 ? -2.549 8.964 -8.226 1.00 95.62 91 VAL A N 1
ATOM 707 C CA . VAL A 1 91 ? -3.875 8.451 -7.856 1.00 95.62 91 VAL A CA 1
ATOM 708 C C . VAL A 1 91 ? -4.969 9.484 -8.129 1.00 95.62 91 VAL A C 1
ATOM 710 O O . VAL A 1 91 ? -5.996 9.157 -8.727 1.00 95.62 91 VAL A O 1
ATOM 713 N N . GLU A 1 92 ? -4.746 10.743 -7.752 1.00 95.94 92 GLU A N 1
ATOM 714 C CA . GLU A 1 92 ? -5.691 11.839 -7.990 1.00 95.94 92 GLU A CA 1
ATOM 715 C C . GLU A 1 92 ? -5.923 12.077 -9.485 1.00 95.94 92 GLU A C 1
ATOM 717 O O . GLU A 1 92 ? -7.062 12.268 -9.911 1.00 95.94 92 GLU A O 1
ATOM 722 N N . SER A 1 93 ? -4.868 11.967 -10.297 1.00 95.81 93 SER A N 1
ATOM 723 C CA . SER A 1 93 ? -4.942 12.123 -11.755 1.00 95.81 93 SER A CA 1
ATOM 724 C C . SER A 1 93 ? -5.797 11.047 -12.441 1.00 95.81 93 SER A C 1
ATOM 726 O O . SER A 1 93 ? -6.321 11.279 -13.531 1.00 95.81 93 SER A O 1
ATOM 728 N N . ILE A 1 94 ? -5.960 9.869 -11.825 1.00 95.62 94 ILE A N 1
ATOM 729 C CA . ILE A 1 94 ? -6.851 8.803 -12.318 1.00 95.62 94 ILE A CA 1
ATOM 730 C C . ILE A 1 94 ? -8.321 9.116 -11.977 1.00 95.62 94 ILE A C 1
ATOM 732 O O . ILE A 1 94 ? -9.223 8.781 -12.753 1.00 95.62 94 ILE A O 1
ATOM 736 N N . GLY A 1 95 ? -8.554 9.769 -10.832 1.00 94.62 95 GLY A N 1
ATOM 737 C CA . GLY A 1 95 ? -9.865 10.037 -10.240 1.00 94.62 95 GLY A CA 1
ATOM 738 C C . GLY A 1 95 ? -10.363 8.886 -9.356 1.00 94.62 95 GLY A C 1
ATOM 739 O O . GLY A 1 95 ? -10.221 7.718 -9.714 1.00 94.62 95 GLY A O 1
ATOM 740 N N . ALA A 1 96 ? -10.982 9.209 -8.214 1.00 88.19 96 ALA A N 1
ATOM 741 C CA . ALA A 1 96 ? -11.296 8.253 -7.140 1.00 88.19 96 ALA A CA 1
ATOM 742 C C . ALA A 1 96 ? -12.068 6.999 -7.603 1.00 88.19 96 ALA A C 1
ATOM 744 O O . ALA A 1 96 ? -11.673 5.876 -7.298 1.00 88.19 96 ALA A O 1
ATOM 745 N N . GLU A 1 97 ? -13.130 7.166 -8.400 1.00 90.88 97 GLU A N 1
ATOM 746 C CA . GLU A 1 97 ? -13.938 6.035 -8.883 1.00 90.88 97 GLU A CA 1
ATOM 747 C C . GLU A 1 97 ? -13.118 5.063 -9.745 1.00 90.88 97 GLU A C 1
ATOM 749 O O . GLU A 1 97 ? -13.202 3.844 -9.587 1.00 90.88 97 GLU A O 1
ATOM 754 N N . ARG A 1 98 ? -12.280 5.600 -10.639 1.00 94.50 98 ARG A N 1
ATOM 755 C CA . ARG A 1 98 ? -11.430 4.792 -11.518 1.00 94.50 98 ARG A CA 1
ATOM 756 C C . ARG A 1 98 ? -10.249 4.201 -10.760 1.00 94.50 98 ARG A C 1
ATOM 758 O O . ARG A 1 98 ? -9.938 3.033 -10.965 1.00 94.50 98 ARG A O 1
ATOM 765 N N . ALA A 1 99 ? -9.628 4.963 -9.862 1.00 95.69 99 ALA A N 1
ATOM 766 C CA . ALA A 1 99 ? -8.500 4.516 -9.052 1.00 95.69 99 ALA A CA 1
ATOM 767 C C . ALA A 1 99 ? -8.870 3.296 -8.198 1.00 95.69 99 ALA A C 1
ATOM 769 O O . ALA A 1 99 ? -8.080 2.357 -8.089 1.00 95.69 99 ALA A O 1
ATOM 770 N N . HIS A 1 100 ? -10.098 3.258 -7.673 1.00 96.69 100 HIS A N 1
ATOM 771 C CA . HIS A 1 100 ? -10.585 2.160 -6.838 1.00 96.69 100 HIS A CA 1
ATOM 772 C C . HIS A 1 100 ? -11.467 1.143 -7.576 1.00 96.69 100 HIS A C 1
ATOM 774 O O . HIS A 1 100 ? -12.099 0.298 -6.938 1.00 96.69 100 HIS A O 1
ATOM 780 N N . ALA A 1 101 ? -11.461 1.124 -8.912 1.00 96.25 101 ALA A N 1
ATOM 781 C CA . ALA A 1 101 ? -12.095 0.050 -9.676 1.00 96.25 101 ALA A CA 1
ATOM 782 C C . ALA A 1 101 ? -11.413 -1.306 -9.393 1.00 96.25 101 ALA A C 1
ATOM 784 O O . ALA A 1 101 ? -10.198 -1.450 -9.544 1.00 96.25 101 ALA A O 1
ATOM 785 N N . ASP A 1 102 ? -12.199 -2.305 -8.978 1.00 96.00 102 ASP A N 1
ATOM 786 C CA . ASP A 1 102 ? -11.741 -3.654 -8.615 1.00 96.00 102 ASP A CA 1
ATOM 787 C C . ASP A 1 102 ? -11.844 -4.586 -9.826 1.00 96.00 102 ASP A C 1
ATOM 789 O O . ASP A 1 102 ? -12.934 -5.038 -10.185 1.00 96.00 102 ASP A O 1
ATOM 793 N N . LEU A 1 103 ? -10.707 -4.879 -10.461 1.00 96.12 103 LEU A N 1
ATOM 794 C CA . LEU A 1 103 ? -10.614 -5.762 -11.622 1.00 96.12 103 LEU A CA 1
ATOM 795 C C . LEU A 1 103 ? -9.817 -7.032 -11.260 1.00 96.12 103 LEU A C 1
ATOM 797 O O . LEU A 1 103 ? -8.622 -7.115 -11.554 1.00 96.12 103 LEU A O 1
ATOM 801 N N . PRO A 1 104 ? -10.447 -8.081 -10.685 1.00 93.69 104 PRO A N 1
ATOM 802 C CA . PRO A 1 104 ? -9.755 -9.305 -10.264 1.00 93.69 104 PRO A CA 1
ATOM 803 C C . PRO A 1 104 ? -8.924 -9.968 -11.367 1.00 93.69 104 P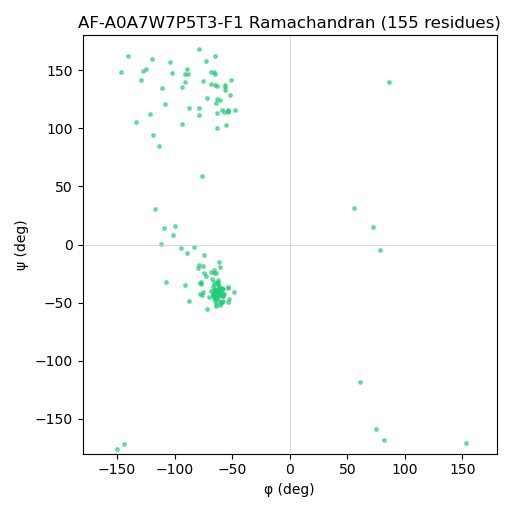RO A C 1
ATOM 805 O O . PRO A 1 104 ? -7.835 -10.480 -11.112 1.00 93.69 104 PRO A O 1
ATOM 808 N N . ARG A 1 105 ? -9.409 -9.934 -12.617 1.00 93.69 105 ARG A N 1
ATOM 809 C CA . ARG A 1 105 ? -8.682 -10.473 -13.780 1.00 93.69 105 ARG A CA 1
ATOM 810 C C . ARG A 1 105 ? -7.361 -9.748 -14.030 1.00 93.69 105 ARG A C 1
ATOM 812 O O . ARG A 1 105 ? -6.416 -10.377 -14.489 1.00 93.69 105 ARG A O 1
ATOM 819 N N . PHE A 1 106 ? -7.297 -8.454 -13.720 1.00 93.56 106 PHE A N 1
ATOM 820 C CA . PHE A 1 106 ? -6.072 -7.679 -13.845 1.00 93.56 106 PHE A CA 1
ATOM 821 C C . PHE A 1 106 ? -5.074 -8.075 -12.754 1.00 93.56 106 PHE A C 1
ATOM 823 O O . PHE A 1 106 ? -3.984 -8.545 -13.066 1.00 93.56 106 PHE A O 1
ATOM 830 N N . VAL A 1 107 ? -5.464 -7.998 -11.477 1.00 93.12 107 VAL A N 1
ATOM 831 C CA . VAL A 1 107 ? -4.529 -8.279 -10.370 1.00 93.12 107 VAL A CA 1
ATOM 832 C C . VAL A 1 107 ? -4.053 -9.739 -10.318 1.00 93.12 107 VAL A C 1
ATOM 834 O O . VAL A 1 107 ? -2.993 -10.028 -9.769 1.00 93.12 107 VAL A O 1
ATOM 837 N N . THR A 1 108 ? -4.798 -10.674 -10.920 1.00 95.88 108 THR A N 1
ATOM 838 C CA . THR A 1 108 ? -4.429 -12.102 -10.996 1.00 95.88 108 THR A CA 1
ATOM 839 C C . THR A 1 108 ? -3.688 -12.504 -12.272 1.00 95.88 108 THR A C 1
ATOM 841 O O . THR A 1 108 ? -3.280 -13.670 -12.400 1.00 95.88 108 THR A O 1
ATOM 844 N N . ASN A 1 109 ? -3.487 -11.580 -13.218 1.00 96.25 109 ASN A N 1
ATOM 845 C CA . ASN A 1 109 ? -2.719 -11.876 -14.422 1.00 96.25 109 ASN A CA 1
ATOM 846 C C . ASN A 1 109 ? -1.244 -12.167 -14.071 1.00 96.25 109 ASN A C 1
ATOM 848 O O . ASN A 1 109 ? -0.780 -11.915 -12.958 1.00 96.25 109 ASN A O 1
ATOM 852 N N . HIS A 1 110 ? -0.520 -12.803 -14.989 1.00 96.81 110 HIS A N 1
ATOM 853 C CA . HIS A 1 110 ? 0.833 -13.276 -14.706 1.00 96.81 110 HIS A CA 1
ATOM 854 C C . HIS A 1 110 ? 1.815 -12.140 -14.411 1.00 96.81 110 HIS A C 1
ATOM 856 O O . HIS A 1 110 ? 2.424 -12.151 -13.344 1.00 96.81 110 HIS A O 1
ATOM 862 N N . GLU A 1 111 ? 1.891 -11.150 -15.296 1.00 95.75 111 GLU A N 1
ATOM 863 C CA . GLU A 1 111 ? 2.811 -10.013 -15.189 1.00 95.75 111 GLU A CA 1
ATOM 864 C C . GLU A 1 111 ? 2.577 -9.203 -13.912 1.00 95.75 111 GLU A C 1
ATOM 866 O O . GLU A 1 111 ? 3.510 -8.815 -13.211 1.00 95.75 111 GLU A O 1
ATOM 871 N N . HIS A 1 112 ? 1.313 -8.984 -13.553 1.00 95.44 112 HIS A N 1
ATOM 872 C CA . HIS A 1 112 ? 0.959 -8.259 -12.346 1.00 95.44 112 HIS A CA 1
ATOM 873 C C . HIS A 1 112 ? 1.366 -9.038 -11.095 1.00 95.44 112 HIS A C 1
ATOM 875 O O . HIS A 1 112 ? 1.951 -8.467 -10.175 1.00 95.44 112 HIS A O 1
ATOM 881 N N . ARG A 1 113 ? 1.134 -10.356 -11.068 1.00 96.94 113 ARG A N 1
ATOM 882 C CA . ARG A 1 113 ? 1.577 -11.219 -9.963 1.00 96.94 113 ARG A CA 1
ATOM 883 C C . ARG A 1 113 ? 3.093 -11.265 -9.821 1.00 96.94 113 ARG A C 1
ATOM 885 O O . ARG A 1 113 ? 3.581 -11.318 -8.693 1.00 96.94 113 ARG A O 1
ATOM 892 N N . GLU A 1 114 ? 3.830 -11.282 -10.926 1.00 97.62 114 GLU A N 1
ATOM 893 C CA . GLU A 1 114 ? 5.294 -11.204 -10.911 1.00 97.62 114 GLU A CA 1
ATOM 894 C C . GLU A 1 114 ? 5.770 -9.844 -10.414 1.00 97.62 114 GLU A C 1
ATOM 896 O O . GLU A 1 114 ? 6.642 -9.772 -9.550 1.00 97.62 114 GLU A O 1
ATOM 901 N N . SER A 1 115 ? 5.132 -8.767 -10.869 1.00 96.56 115 SER A N 1
ATOM 902 C CA . SER A 1 115 ? 5.451 -7.426 -10.403 1.00 96.56 115 SER A CA 1
ATOM 903 C C . SER A 1 115 ? 5.125 -7.214 -8.922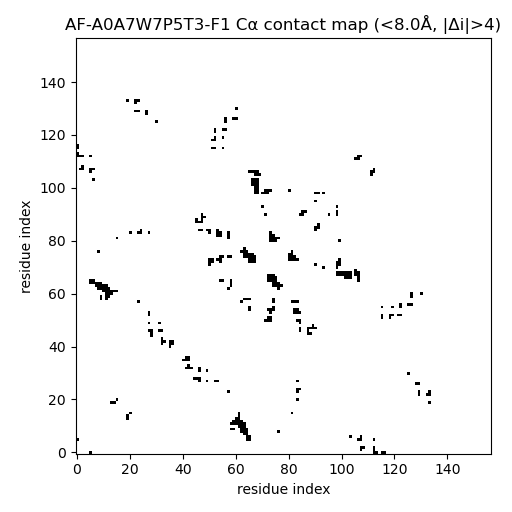 1.00 96.56 115 SER A C 1
ATOM 905 O O . SER A 1 115 ? 5.852 -6.484 -8.260 1.00 96.56 115 SER A O 1
ATOM 907 N N . LEU A 1 116 ? 4.061 -7.816 -8.386 1.00 97.25 116 LEU A N 1
ATOM 908 C CA . LEU A 1 116 ? 3.804 -7.807 -6.943 1.00 97.25 116 LEU A CA 1
ATOM 909 C C . LEU A 1 116 ? 4.846 -8.653 -6.200 1.00 97.25 116 LEU A C 1
ATOM 911 O O . LEU A 1 116 ? 5.336 -8.255 -5.145 1.00 97.25 116 LEU A O 1
ATOM 915 N N . ALA A 1 117 ? 5.228 -9.804 -6.761 1.00 97.69 117 ALA A N 1
ATOM 916 C CA . ALA A 1 117 ? 6.237 -10.674 -6.166 1.00 97.69 117 ALA A CA 1
ATOM 917 C C . ALA A 1 117 ? 7.605 -9.991 -6.056 1.00 97.69 117 ALA A C 1
ATOM 919 O O . ALA A 1 117 ? 8.261 -10.122 -5.025 1.00 97.69 117 ALA A O 1
ATOM 920 N N . SER A 1 118 ? 8.015 -9.226 -7.070 1.00 97.19 118 SER A N 1
ATOM 921 C CA . SER A 1 118 ? 9.291 -8.505 -7.047 1.00 97.19 118 SER A CA 1
ATOM 922 C C . SER A 1 118 ? 9.333 -7.404 -5.979 1.00 97.19 118 SER A C 1
ATOM 924 O O . SER A 1 118 ? 10.404 -7.093 -5.458 1.00 97.19 118 SER A O 1
ATOM 926 N N . CYS A 1 119 ? 8.178 -6.870 -5.565 1.00 97.94 119 CYS A N 1
ATOM 927 C CA . CYS A 1 119 ? 8.078 -5.924 -4.452 1.00 97.94 119 CYS A CA 1
ATOM 928 C C . CYS A 1 119 ? 8.241 -6.586 -3.069 1.00 97.94 119 CYS A C 1
ATOM 930 O O . CYS A 1 119 ? 8.646 -5.910 -2.120 1.00 97.94 119 CYS A O 1
ATOM 932 N N . MET A 1 120 ? 7.954 -7.888 -2.924 1.00 97.75 120 MET A N 1
ATOM 933 C CA . MET A 1 120 ? 7.855 -8.549 -1.611 1.00 97.75 120 MET A CA 1
ATOM 934 C C . MET A 1 120 ? 9.149 -8.516 -0.800 1.00 97.75 120 MET A C 1
ATOM 936 O O . MET A 1 120 ? 9.086 -8.320 0.409 1.00 97.75 120 MET A O 1
ATOM 940 N N . SER A 1 121 ? 10.322 -8.649 -1.433 1.00 97.06 121 SER A N 1
ATOM 941 C CA . SER A 1 121 ? 11.599 -8.578 -0.704 1.00 97.06 121 SER A CA 1
ATOM 942 C C . SER A 1 121 ? 11.750 -7.251 0.038 1.00 97.06 121 SER A C 1
ATOM 944 O O . SER A 1 121 ? 12.248 -7.222 1.161 1.00 97.06 121 SER A O 1
ATOM 946 N N . ARG A 1 122 ? 11.305 -6.153 -0.579 1.00 97.12 122 ARG A N 1
ATOM 947 C CA . ARG A 1 122 ? 11.373 -4.824 0.022 1.00 97.12 122 ARG A CA 1
ATOM 948 C C . ARG A 1 122 ? 10.290 -4.644 1.081 1.00 97.12 122 ARG A C 1
ATOM 950 O O . ARG A 1 122 ? 10.582 -4.182 2.175 1.00 97.12 122 ARG A O 1
ATOM 957 N N . VAL A 1 123 ? 9.067 -5.085 0.789 1.00 98.19 123 VAL A N 1
ATOM 958 C CA . VAL A 1 123 ? 7.950 -5.040 1.747 1.00 98.19 123 VAL A CA 1
ATOM 959 C C . VAL A 1 123 ? 8.275 -5.830 3.018 1.00 98.19 123 VAL A C 1
ATOM 961 O O . VAL A 1 123 ? 7.978 -5.360 4.110 1.00 98.19 123 VAL A O 1
ATOM 964 N N . ASN A 1 124 ? 8.951 -6.976 2.906 1.00 98.38 124 ASN A N 1
ATOM 965 C CA . ASN A 1 124 ? 9.387 -7.768 4.059 1.00 98.38 124 ASN A CA 1
ATOM 966 C C . ASN A 1 124 ? 10.384 -7.015 4.953 1.00 98.38 124 ASN A C 1
ATOM 968 O O . ASN A 1 124 ? 10.351 -7.195 6.167 1.00 98.38 124 ASN A O 1
ATOM 972 N N . ALA A 1 125 ? 11.231 -6.156 4.377 1.00 98.25 125 ALA A N 1
ATOM 973 C CA . ALA A 1 125 ? 12.133 -5.290 5.137 1.00 98.25 125 ALA A CA 1
ATOM 974 C C . ALA A 1 125 ? 11.405 -4.080 5.752 1.00 98.25 125 ALA A C 1
ATOM 976 O O . ALA A 1 125 ? 11.754 -3.633 6.840 1.00 98.25 125 ALA A O 1
ATOM 977 N N . TRP A 1 126 ? 10.371 -3.562 5.084 1.00 98.50 126 TRP A N 1
ATOM 978 C CA . TRP A 1 126 ? 9.587 -2.412 5.552 1.00 98.50 126 TRP A CA 1
ATOM 979 C C . TRP A 1 126 ? 8.587 -2.764 6.653 1.00 98.50 126 TRP A C 1
ATOM 981 O O . TRP A 1 126 ? 8.331 -1.964 7.549 1.00 98.50 126 TRP A O 1
ATOM 991 N N . LEU A 1 127 ? 8.023 -3.969 6.601 1.00 98.69 127 LEU A N 1
ATOM 992 C CA . LEU A 1 127 ? 7.017 -4.441 7.544 1.00 98.69 127 LEU A CA 1
ATOM 993 C C . LEU A 1 127 ? 7.440 -4.338 9.024 1.00 98.69 127 LEU A C 1
ATOM 995 O O . LEU A 1 127 ? 6.651 -3.796 9.797 1.00 98.69 127 LEU A O 1
ATOM 999 N N . PRO A 1 128 ? 8.631 -4.799 9.463 1.00 98.62 128 PRO A N 1
ATOM 1000 C CA . PRO A 1 128 ? 9.043 -4.650 10.860 1.00 98.62 128 PRO A CA 1
ATOM 1001 C C . PRO A 1 128 ? 9.176 -3.184 11.293 1.00 98.62 128 PRO A C 1
ATOM 1003 O O . PRO A 1 128 ? 8.836 -2.867 12.430 1.00 98.62 128 PRO A O 1
ATOM 1006 N N . VAL A 1 129 ? 9.594 -2.286 10.393 1.00 98.50 129 VAL A N 1
ATOM 1007 C CA . VAL A 1 129 ? 9.666 -0.840 10.664 1.00 98.50 129 VAL A CA 1
ATOM 1008 C C . VAL A 1 129 ? 8.266 -0.277 10.908 1.00 98.50 129 VAL A C 1
ATOM 1010 O O . VAL A 1 129 ? 8.030 0.372 11.922 1.00 98.50 129 VAL A O 1
ATOM 1013 N N . ALA A 1 130 ? 7.314 -0.596 10.027 1.00 98.38 130 ALA A N 1
ATOM 1014 C CA . ALA A 1 130 ? 5.929 -0.156 10.177 1.00 98.38 130 ALA A CA 1
ATOM 1015 C C . ALA A 1 130 ? 5.278 -0.687 11.464 1.00 98.38 130 ALA A C 1
ATOM 1017 O O . ALA A 1 130 ? 4.553 0.036 12.141 1.00 98.38 130 ALA A O 1
ATOM 1018 N N . ILE A 1 131 ? 5.547 -1.950 11.812 1.00 98.56 131 ILE A N 1
ATOM 1019 C CA . ILE A 1 131 ? 5.055 -2.573 13.048 1.00 98.56 131 ILE A CA 1
ATOM 1020 C C . ILE A 1 131 ? 5.608 -1.858 14.281 1.00 98.56 131 ILE A C 1
ATOM 1022 O O . ILE A 1 131 ? 4.855 -1.628 15.223 1.00 98.56 131 ILE A O 1
ATOM 1026 N N . ALA A 1 132 ? 6.900 -1.518 14.289 1.00 98.12 132 ALA A N 1
ATOM 1027 C CA . ALA A 1 132 ? 7.515 -0.803 15.402 1.00 98.12 132 ALA A CA 1
ATOM 1028 C C . ALA A 1 132 ? 6.849 0.565 15.617 1.00 98.12 132 ALA A C 1
ATOM 1030 O O . ALA A 1 132 ? 6.388 0.838 16.722 1.00 98.12 132 ALA A O 1
ATOM 1031 N N . GLU A 1 133 ? 6.694 1.365 14.558 1.00 97.81 133 GLU A N 1
ATOM 1032 C CA . GLU A 1 133 ? 6.067 2.693 14.654 1.00 97.81 133 GLU A CA 1
ATOM 1033 C C . GLU A 1 133 ? 4.590 2.623 15.078 1.00 97.81 133 GLU A C 1
ATOM 1035 O O . GLU A 1 133 ? 4.135 3.416 15.904 1.00 97.81 133 GLU A O 1
ATOM 1040 N N . LEU A 1 134 ? 3.836 1.642 14.572 1.00 97.50 134 LEU A N 1
ATOM 1041 C CA . LEU A 1 134 ? 2.451 1.426 14.998 1.00 97.50 134 LEU A CA 1
ATOM 1042 C C . LEU A 1 134 ? 2.361 1.010 16.471 1.00 97.50 134 LEU A C 1
ATOM 1044 O O . LEU A 1 134 ? 1.494 1.500 17.188 1.00 97.50 134 LEU A O 1
ATOM 1048 N N . ASN A 1 135 ? 3.258 0.144 16.945 1.00 96.56 135 ASN A N 1
ATOM 1049 C CA . ASN A 1 135 ? 3.302 -0.247 18.354 1.00 96.56 135 ASN A CA 1
ATOM 1050 C C . ASN A 1 135 ? 3.682 0.923 19.269 1.00 96.56 135 ASN A C 1
ATOM 1052 O O . ASN A 1 135 ? 3.098 1.062 20.341 1.00 96.56 135 ASN A O 1
ATOM 1056 N N . GLU A 1 136 ? 4.623 1.776 18.859 1.00 93.75 136 GLU A N 1
ATOM 1057 C CA . GLU A 1 136 ? 4.992 2.976 19.618 1.00 93.75 136 GLU A CA 1
ATOM 1058 C C . GLU A 1 136 ? 3.807 3.934 19.782 1.00 93.75 136 GLU A C 1
ATOM 1060 O O . GLU A 1 136 ? 3.607 4.478 20.867 1.00 93.75 136 GLU A O 1
ATOM 1065 N N . ALA A 1 137 ? 2.974 4.081 18.749 1.00 89.38 137 ALA A N 1
ATOM 1066 C CA . ALA A 1 137 ? 1.767 4.902 18.811 1.00 89.38 137 ALA A CA 1
ATOM 1067 C C . ALA A 1 137 ? 0.672 4.331 19.734 1.00 89.38 137 ALA A C 1
ATOM 1069 O O . ALA A 1 137 ? -0.164 5.088 20.229 1.00 89.38 137 ALA A O 1
ATOM 1070 N N . LEU A 1 138 ? 0.671 3.016 19.985 1.00 80.94 138 LEU A N 1
ATOM 1071 C CA . LEU A 1 138 ? -0.256 2.363 20.918 1.00 80.94 138 LEU A CA 1
ATOM 1072 C C . LEU A 1 138 ? 0.148 2.541 22.387 1.00 80.94 138 LEU A C 1
ATOM 1074 O O . LEU A 1 138 ? -0.684 2.352 23.277 1.00 80.94 138 LEU A O 1
ATOM 1078 N N . VAL A 1 139 ? 1.402 2.908 22.668 1.00 76.25 139 VAL A N 1
ATOM 1079 C CA . VAL A 1 139 ? 1.838 3.216 24.032 1.00 76.25 139 VAL A CA 1
ATOM 1080 C C . VAL A 1 139 ? 1.363 4.633 24.373 1.00 76.25 139 VAL A C 1
ATOM 1082 O O . VAL A 1 139 ? 1.804 5.588 23.731 1.00 76.25 139 VAL A O 1
ATOM 1085 N N . PRO A 1 140 ? 0.490 4.829 25.384 1.00 58.34 140 PRO A N 1
ATOM 1086 C CA . PRO A 1 140 ? 0.095 6.170 25.792 1.00 58.34 140 PRO A CA 1
ATOM 1087 C C . PRO A 1 140 ? 1.348 6.969 26.150 1.00 58.34 140 PRO A C 1
ATOM 1089 O O . PRO A 1 140 ? 2.231 6.467 26.852 1.00 58.34 140 PRO A O 1
ATOM 1092 N N . ALA A 1 141 ? 1.431 8.201 25.641 1.00 58.06 141 ALA A N 1
ATOM 1093 C CA . ALA A 1 141 ? 2.574 9.075 25.854 1.00 58.06 141 ALA A CA 1
ATOM 1094 C C . ALA A 1 141 ? 2.948 9.077 27.342 1.00 58.06 141 ALA A C 1
ATOM 1096 O O . ALA A 1 141 ? 2.163 9.523 28.182 1.00 58.06 141 ALA A O 1
ATOM 1097 N N . ARG A 1 142 ? 4.146 8.574 27.680 1.00 53.94 142 ARG A N 1
ATOM 1098 C CA . ARG A 1 142 ? 4.690 8.759 29.029 1.00 53.94 142 ARG A CA 1
ATOM 1099 C C . ARG A 1 142 ? 4.614 10.256 29.327 1.00 53.94 142 ARG A C 1
ATOM 1101 O O . ARG A 1 142 ? 5.091 11.033 28.491 1.00 53.94 142 ARG A O 1
ATOM 1108 N N . PRO A 1 143 ? 4.035 10.683 30.463 1.00 51.81 143 PRO A N 1
ATOM 1109 C CA . PRO A 1 143 ? 4.044 12.086 30.823 1.00 51.81 143 PRO A CA 1
ATOM 1110 C C . PRO A 1 143 ? 5.495 12.553 30.791 1.00 51.81 143 PRO A C 1
ATOM 1112 O O . PRO A 1 143 ? 6.348 12.060 31.529 1.00 51.81 143 PRO A O 1
ATOM 1115 N N . ARG A 1 144 ? 5.797 13.466 29.863 1.00 56.00 144 ARG A N 1
ATOM 1116 C CA . ARG A 1 144 ? 7.082 14.150 29.840 1.00 56.00 144 ARG A CA 1
ATOM 1117 C C . ARG A 1 144 ? 7.125 14.943 31.136 1.00 56.00 144 ARG A C 1
ATOM 1119 O O . ARG A 1 144 ? 6.487 15.988 31.226 1.00 56.00 144 ARG A O 1
ATOM 1126 N N . HIS A 1 145 ? 7.827 14.436 32.149 1.00 48.53 145 HIS A N 1
ATOM 1127 C CA . HIS A 1 145 ? 8.165 15.232 33.317 1.00 48.53 145 HIS A CA 1
ATOM 1128 C C . HIS A 1 145 ? 8.896 16.474 32.801 1.00 48.53 145 HIS A C 1
ATOM 1130 O O . HIS A 1 145 ? 10.058 16.404 32.395 1.00 48.53 145 HIS A O 1
ATOM 11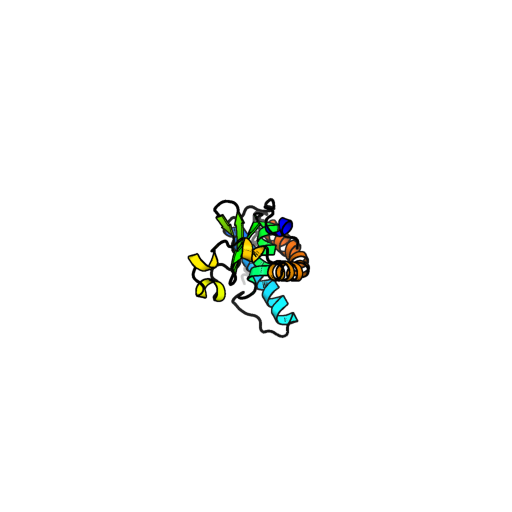36 N N . ARG A 1 146 ? 8.190 17.611 32.755 1.00 49.25 146 ARG A N 1
ATOM 1137 C CA . ARG A 1 146 ? 8.824 18.922 32.656 1.00 49.25 146 ARG A CA 1
ATOM 1138 C C . ARG A 1 146 ? 9.821 18.963 33.807 1.00 49.25 146 ARG A C 1
ATOM 1140 O O . ARG A 1 146 ? 9.410 18.889 34.963 1.00 49.25 146 ARG A O 1
ATOM 1147 N N . LYS A 1 147 ? 11.119 19.037 33.499 1.00 48.62 147 LYS A N 1
ATOM 1148 C CA . LYS A 1 147 ? 12.112 19.437 34.495 1.00 48.62 147 LYS A CA 1
ATOM 1149 C C . LYS A 1 147 ? 11.629 20.773 35.052 1.00 48.62 147 LYS A C 1
ATOM 1151 O O . LYS A 1 147 ? 11.514 21.735 34.296 1.00 48.62 147 LYS A O 1
ATOM 1156 N N . ALA A 1 148 ? 11.272 20.793 36.332 1.00 48.88 148 ALA A N 1
ATOM 1157 C CA . ALA A 1 148 ? 11.029 22.029 37.046 1.00 48.88 148 ALA A CA 1
ATOM 1158 C C . ALA A 1 148 ? 12.321 22.847 36.968 1.00 48.88 148 ALA A C 1
ATOM 1160 O O . ALA A 1 148 ? 13.371 22.408 37.438 1.00 48.88 148 ALA A O 1
ATOM 1161 N N . THR A 1 149 ? 12.257 23.994 36.304 1.00 50.56 149 THR A N 1
ATOM 1162 C CA . THR A 1 149 ? 13.258 25.046 36.434 1.00 50.56 149 THR A CA 1
ATOM 1163 C C . THR A 1 149 ? 13.321 25.431 37.909 1.00 50.56 149 THR A C 1
ATOM 1165 O O . THR A 1 149 ? 12.335 25.909 38.467 1.00 50.56 149 THR A O 1
ATOM 1168 N N . GLN A 1 150 ? 14.456 25.161 38.556 1.00 48.06 150 GLN A N 1
ATOM 1169 C CA . GLN A 1 150 ? 14.767 25.728 39.866 1.00 48.06 150 GLN A CA 1
ATOM 1170 C C . GLN A 1 150 ? 14.864 27.255 39.719 1.00 48.06 150 GLN A C 1
ATOM 1172 O O . GLN A 1 150 ? 15.460 27.713 38.742 1.00 48.06 150 GLN A O 1
ATOM 1177 N N . PRO A 1 151 ? 14.293 28.053 40.636 1.00 53.72 151 PRO A N 1
ATOM 1178 C CA . PRO A 1 151 ? 14.537 29.485 40.652 1.00 53.72 151 PRO A CA 1
ATOM 1179 C C . PRO A 1 151 ? 15.968 29.758 41.128 1.00 53.72 151 PRO A C 1
ATOM 1181 O O . PRO A 1 151 ? 16.396 29.280 42.178 1.00 53.72 151 PRO A O 1
ATOM 1184 N N . GLU A 1 152 ? 16.695 30.516 40.315 1.00 47.62 152 GLU A N 1
ATOM 1185 C CA . GLU A 1 152 ? 18.008 31.076 40.610 1.00 47.62 152 GLU A CA 1
ATOM 1186 C C . GLU A 1 152 ? 17.895 32.005 41.828 1.00 47.62 152 GLU A C 1
ATOM 1188 O O . GLU A 1 152 ? 17.043 32.896 41.879 1.00 47.62 152 GLU A O 1
ATOM 1193 N N . ALA A 1 153 ? 18.705 31.733 42.850 1.00 49.91 153 ALA A N 1
ATOM 1194 C CA . ALA A 1 153 ? 18.739 32.505 44.079 1.00 49.91 153 ALA A CA 1
ATOM 1195 C C . ALA A 1 153 ? 19.210 33.934 43.779 1.00 49.91 153 ALA A C 1
ATOM 1197 O O . ALA A 1 153 ? 20.313 34.145 43.278 1.00 49.91 153 ALA A O 1
ATOM 1198 N N . ALA A 1 154 ? 18.371 34.912 44.114 1.00 50.34 154 ALA A N 1
ATOM 1199 C CA . ALA A 1 154 ? 18.744 36.314 44.105 1.00 50.34 154 ALA A CA 1
ATOM 1200 C C . ALA A 1 154 ? 19.863 36.551 45.131 1.00 50.34 154 ALA A C 1
ATOM 1202 O O . ALA A 1 154 ? 19.654 36.428 46.339 1.00 50.34 154 ALA A O 1
ATOM 1203 N N . VAL A 1 155 ? 21.049 36.895 44.636 1.00 57.41 155 VAL A N 1
ATOM 1204 C CA . VAL A 1 155 ? 22.116 37.510 45.428 1.00 57.41 155 VAL A CA 1
ATOM 1205 C C . VAL A 1 155 ? 21.754 38.986 45.576 1.00 57.41 155 VAL A C 1
ATOM 1207 O O . VAL A 1 155 ? 21.723 39.719 44.588 1.00 57.41 155 VAL A O 1
ATOM 1210 N N . ALA A 1 156 ? 21.424 39.405 46.795 1.00 54.44 156 ALA A N 1
ATOM 1211 C CA . ALA A 1 156 ? 21.301 40.816 47.149 1.00 54.44 156 ALA A CA 1
ATOM 1212 C C . ALA A 1 156 ? 22.674 41.365 47.600 1.00 54.44 156 ALA A C 1
ATOM 1214 O O . ALA A 1 156 ? 23.451 40.593 48.172 1.00 54.44 156 ALA A O 1
ATOM 1215 N N . PRO A 1 157 ? 22.981 42.648 47.327 1.00 65.62 157 PRO A N 1
ATOM 1216 C CA . PRO A 1 157 ? 24.201 43.316 47.784 1.00 65.62 157 PRO A CA 1
ATOM 1217 C C . PRO A 1 157 ? 24.190 43.643 49.284 1.00 65.62 157 PRO A C 1
ATOM 1219 O O . PRO A 1 157 ? 23.088 43.841 49.848 1.00 65.62 157 PRO A O 1
#

Solvent-accessible surface area (backbone atoms only — not comparable to full-atom values): 8960 Å² total; per-residue (Å²): 88,56,54,64,69,41,67,40,71,40,72,56,75,44,75,79,42,73,68,52,45,51,50,48,31,52,45,48,44,54,56,47,32,53,55,27,48,78,65,80,37,78,70,61,100,62,57,62,91,39,33,64,49,36,21,55,42,46,24,66,40,43,10,21,17,65,40,13,43,99,87,32,44,25,18,38,47,88,94,42,78,49,54,61,50,68,91,20,68,62,45,55,73,60,31,69,74,62,38,66,35,73,35,68,74,52,56,52,32,68,69,48,20,49,58,52,40,70,38,44,72,56,36,65,65,46,45,61,57,46,51,50,56,55,53,57,70,70,50,76,79,73,82,76,75,71,78,76,80,76,81,79,79,84,82,77,135

Organism: Pseudomonas nitroreducens (NCBI:txid46680)